Protein AF-A0A851D3C6-F1 (afdb_monomer_lite)

Radius of gyration: 16.2 Å; chains: 1; bounding box: 45×28×42 Å

Sequence (121 aa):
MAAAGRVLVYGSRGALGSQCVRYFKSRNWHFQYGFVLLKVTAAVEKLLGEEKVDAILCVAGGWAGGSAKAKSLYKNCDLMWKQSVWTSTISSHLATKHLKEGGLLTLAGAQAALSGTPGKM

Organism: Todus mexicanus (NCBI:txid135184)

Foldseek 3Di:
DPPAFEEEEAQLVDPVNVVVVVVSVVVVHHYDDADDLVCRLVVVCVVCVQAAGQEYHHPFADDDWDAPPDPCVVVRVVRRCVRAVSSLVSSVVCCVRHHDVNGYYDGDDDPCVVDDDGTDD

pLDDT: mean 85.6, std 14.63, range [41.25, 97.81]

Secondary structure (DSSP, 8-state):
-PPPPEEEEETTTSHHHHHHHHHHHHTT-EEEEE--TTTHHHHHHHHHTTPPEEEEEE---------TT-TTHHHHHHHHIIIIIHHHHHHHHHHHHHEEEEEEEEE---GGGGS--TT--

Structure (mmCIF, N/CA/C/O backbone):
data_AF-A0A851D3C6-F1
#
_entry.id   AF-A0A851D3C6-F1
#
loop_
_atom_site.group_PDB
_atom_site.id
_atom_site.type_symbol
_atom_site.label_atom_id
_atom_site.label_alt_id
_atom_site.label_comp_id
_atom_site.label_asym_id
_atom_site.label_entity_id
_atom_site.label_seq_id
_atom_site.pdbx_PDB_ins_code
_atom_site.Cartn_x
_atom_site.Cartn_y
_atom_site.Cartn_z
_atom_site.occupancy
_atom_site.B_iso_or_equiv
_atom_site.auth_seq_id
_atom_site.auth_comp_id
_atom_site.auth_asym_id
_atom_site.auth_atom_id
_atom_site.pdbx_PDB_model_num
ATOM 1 N N . MET A 1 1 ? -27.864 -2.060 16.563 1.00 41.25 1 MET A N 1
ATOM 2 C CA . MET A 1 1 ? -27.135 -0.993 15.842 1.00 41.25 1 MET A CA 1
ATOM 3 C C . MET A 1 1 ? -25.668 -1.387 15.832 1.00 41.25 1 MET A C 1
ATOM 5 O O . MET A 1 1 ? -25.075 -1.407 16.901 1.00 41.25 1 MET A O 1
ATOM 9 N N . ALA A 1 2 ? -25.112 -1.824 14.698 1.00 44.00 2 ALA A N 1
ATOM 10 C CA . ALA A 1 2 ? -23.684 -2.146 14.636 1.00 44.00 2 ALA A CA 1
ATOM 11 C C . ALA A 1 2 ? -22.887 -0.859 14.897 1.00 44.00 2 ALA A C 1
ATOM 13 O O . ALA A 1 2 ? -23.161 0.158 14.260 1.00 44.00 2 ALA A O 1
ATOM 14 N N . ALA A 1 3 ? -21.968 -0.886 15.863 1.00 52.38 3 ALA A N 1
ATOM 15 C CA . ALA A 1 3 ? -21.102 0.249 16.153 1.00 52.38 3 ALA A CA 1
ATOM 16 C C . ALA A 1 3 ? -20.357 0.669 14.873 1.00 52.38 3 ALA A C 1
ATOM 18 O O . ALA A 1 3 ? -19.883 -0.184 14.120 1.00 52.38 3 ALA A O 1
ATOM 19 N N . ALA A 1 4 ? -20.299 1.972 14.600 1.00 63.84 4 ALA A N 1
ATOM 20 C CA . ALA A 1 4 ? -19.597 2.502 13.438 1.00 63.84 4 ALA A CA 1
ATOM 21 C C . ALA A 1 4 ? -18.105 2.134 13.520 1.00 63.84 4 ALA A C 1
ATOM 23 O O . ALA A 1 4 ? -17.412 2.547 14.450 1.00 63.84 4 ALA A O 1
ATOM 24 N N . GLY A 1 5 ? -17.618 1.344 12.561 1.00 81.50 5 GLY A N 1
ATOM 25 C CA . GLY A 1 5 ? -16.206 0.979 12.476 1.00 81.50 5 GLY A CA 1
ATOM 26 C C . GLY A 1 5 ? -15.336 2.145 11.997 1.00 81.50 5 GLY A C 1
ATOM 27 O O . GLY A 1 5 ? -15.805 3.080 11.337 1.00 81.50 5 GLY A O 1
ATOM 28 N N . ARG A 1 6 ? -14.045 2.090 12.320 1.00 88.75 6 ARG A N 1
ATOM 29 C CA . ARG A 1 6 ? -13.022 3.055 11.901 1.00 88.75 6 ARG A CA 1
ATOM 30 C C . ARG A 1 6 ? -12.091 2.395 10.894 1.00 88.75 6 ARG A C 1
ATOM 32 O O . ARG A 1 6 ? -11.505 1.353 11.183 1.00 88.75 6 ARG A O 1
ATOM 39 N N . VAL A 1 7 ? -11.915 3.016 9.729 1.00 90.44 7 VAL A N 1
ATOM 40 C CA . VAL A 1 7 ? -11.024 2.505 8.677 1.00 90.44 7 VAL A CA 1
ATOM 41 C C . VAL A 1 7 ? -10.037 3.573 8.215 1.00 90.44 7 VAL A C 1
ATOM 43 O O . VAL A 1 7 ? -10.402 4.711 7.910 1.00 90.44 7 VAL A O 1
ATOM 46 N N . LEU A 1 8 ? -8.764 3.193 8.134 1.00 90.69 8 LEU A N 1
ATOM 47 C CA . LEU A 1 8 ? -7.716 3.994 7.508 1.00 90.69 8 LEU A CA 1
ATOM 48 C C . LEU A 1 8 ? -7.518 3.519 6.066 1.00 90.69 8 LEU A C 1
ATOM 50 O O . LEU A 1 8 ? -7.269 2.340 5.839 1.00 90.69 8 LEU A O 1
ATOM 54 N N . VAL A 1 9 ? -7.584 4.427 5.090 1.00 91.00 9 VAL A N 1
ATOM 55 C CA . VAL A 1 9 ? -7.361 4.095 3.670 1.00 91.00 9 VAL A CA 1
ATOM 56 C C . VAL A 1 9 ? -6.125 4.831 3.149 1.00 91.00 9 VAL A C 1
ATOM 58 O O . VAL A 1 9 ? -6.181 6.026 2.836 1.00 91.00 9 VAL A O 1
ATOM 61 N N . TYR A 1 10 ? -5.004 4.117 3.020 1.00 90.44 10 TYR A N 1
ATOM 62 C CA . TYR A 1 10 ? -3.788 4.640 2.392 1.00 90.44 10 TYR A CA 1
ATOM 63 C C . TYR A 1 10 ? -3.943 4.547 0.871 1.00 90.44 10 TYR A C 1
ATOM 65 O O . TYR A 1 10 ? -4.153 3.466 0.329 1.00 90.44 10 TYR A O 1
ATOM 73 N N . GLY A 1 11 ? -3.854 5.683 0.172 1.00 90.00 11 GLY A N 1
ATOM 74 C CA . GLY A 1 11 ? -4.129 5.760 -1.270 1.00 90.00 11 GLY A CA 1
ATOM 75 C C . GLY A 1 11 ? -5.581 6.125 -1.590 1.00 90.00 11 GLY A C 1
ATOM 76 O O . GLY A 1 11 ? -6.056 5.874 -2.693 1.00 90.00 11 GLY A O 1
ATOM 77 N N . SER A 1 12 ? -6.287 6.754 -0.646 1.00 88.06 12 SER A N 1
ATOM 78 C CA . SER A 1 12 ? -7.709 7.139 -0.730 1.00 88.06 12 SER A CA 1
ATOM 79 C C . SER A 1 12 ? -8.110 8.006 -1.931 1.00 88.06 12 SER A C 1
ATOM 81 O O . SER A 1 12 ? -9.291 8.064 -2.262 1.00 88.06 12 SER A O 1
ATOM 83 N N . ARG A 1 13 ? -7.159 8.674 -2.597 1.00 88.88 13 ARG A N 1
ATOM 84 C CA . ARG A 1 13 ? -7.405 9.468 -3.817 1.00 88.88 13 ARG A CA 1
ATOM 85 C C . ARG A 1 13 ? -7.177 8.696 -5.122 1.00 88.88 13 ARG A C 1
ATOM 87 O O . ARG A 1 13 ? -7.469 9.229 -6.185 1.00 88.88 13 ARG A O 1
ATOM 94 N N . GLY A 1 14 ? -6.644 7.476 -5.056 1.00 89.62 14 GLY A N 1
ATOM 95 C CA . GLY A 1 14 ? -6.502 6.604 -6.221 1.00 89.62 14 GLY A CA 1
ATOM 96 C C . GLY A 1 14 ? -7.840 6.008 -6.664 1.00 89.62 14 GLY A C 1
ATOM 97 O O . GLY A 1 14 ? -8.853 6.141 -5.972 1.00 89.62 14 GLY A O 1
ATOM 98 N N . ALA A 1 15 ? -7.839 5.303 -7.797 1.00 94.06 15 ALA A N 1
ATOM 99 C CA . ALA A 1 15 ? -9.047 4.703 -8.369 1.00 94.06 15 ALA A CA 1
ATOM 100 C C . ALA A 1 15 ? -9.782 3.805 -7.356 1.00 94.06 15 ALA A C 1
ATOM 102 O O . ALA A 1 15 ? -10.927 4.090 -7.006 1.00 94.06 15 ALA A O 1
ATOM 103 N N . LEU A 1 16 ? -9.099 2.794 -6.805 1.00 93.25 16 LEU A N 1
ATOM 104 C CA . LEU A 1 16 ? -9.672 1.894 -5.798 1.00 93.25 16 LEU A CA 1
ATOM 105 C C . LEU A 1 16 ? -9.957 2.612 -4.472 1.00 93.25 16 LEU A C 1
ATOM 107 O O . LEU A 1 16 ? -11.047 2.481 -3.918 1.00 93.25 16 LEU A O 1
ATOM 111 N N . GLY A 1 17 ? -9.012 3.423 -3.988 1.00 91.31 17 GLY A N 1
ATOM 112 C CA . GLY A 1 17 ? -9.158 4.136 -2.718 1.00 91.31 17 GLY A CA 1
ATOM 113 C C . GLY A 1 17 ? -10.380 5.048 -2.671 1.00 91.31 17 GLY A C 1
ATOM 114 O O . GLY A 1 17 ? -11.085 5.063 -1.663 1.00 91.31 17 GLY A O 1
ATOM 115 N N . SER A 1 18 ? -10.695 5.736 -3.771 1.00 91.19 18 SER A N 1
ATOM 116 C CA . SER A 1 18 ? -11.883 6.589 -3.851 1.00 91.19 18 SER A CA 1
ATOM 117 C C . SER A 1 18 ? -13.185 5.788 -3.722 1.00 91.19 18 SER A C 1
ATOM 119 O O . SER A 1 18 ? -14.120 6.242 -3.060 1.00 91.19 18 SER A O 1
ATOM 121 N N . GLN A 1 19 ? -13.234 4.567 -4.271 1.00 94.56 19 GLN A N 1
ATOM 122 C CA . GLN A 1 19 ? -14.385 3.673 -4.125 1.00 94.56 19 GLN A CA 1
ATOM 123 C C . GLN A 1 19 ? -14.484 3.107 -2.708 1.00 94.56 19 GLN A C 1
ATOM 125 O O . GLN A 1 19 ? -15.578 3.105 -2.151 1.00 94.56 19 GLN A O 1
ATOM 130 N N . CYS A 1 20 ? -13.366 2.718 -2.080 1.00 89.94 20 CYS A N 1
ATOM 131 C CA . CYS A 1 20 ? -13.355 2.320 -0.667 1.00 89.94 20 CYS A CA 1
ATOM 132 C C . CYS A 1 20 ? -13.912 3.441 0.218 1.00 89.94 20 CYS A C 1
ATOM 134 O O . CYS A 1 20 ? -14.777 3.199 1.059 1.00 89.94 20 CYS A O 1
ATOM 136 N N . VAL A 1 21 ? -13.477 4.686 -0.016 1.00 87.94 21 VAL A N 1
ATOM 137 C CA . VAL A 1 21 ? -13.978 5.848 0.725 1.00 87.94 21 VAL A CA 1
ATOM 138 C C . VAL A 1 21 ? -15.475 6.048 0.525 1.00 87.94 21 VAL A C 1
ATOM 140 O O . VAL A 1 21 ? -16.204 6.225 1.498 1.00 87.94 21 VAL A O 1
ATOM 143 N N . ARG A 1 22 ? -15.970 5.983 -0.713 1.00 89.25 22 ARG A N 1
ATOM 144 C CA . ARG A 1 22 ? -17.414 6.074 -0.985 1.00 89.25 22 ARG A CA 1
ATOM 145 C C . ARG A 1 22 ? -18.195 4.954 -0.295 1.00 89.25 22 ARG A C 1
ATOM 147 O O . A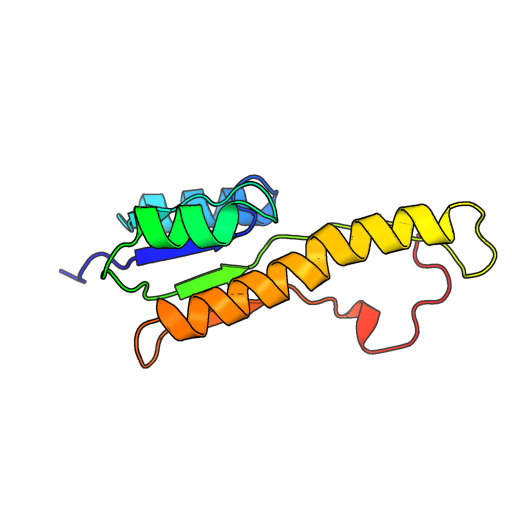RG A 1 22 ? -19.226 5.224 0.317 1.00 89.25 22 ARG A O 1
ATOM 154 N N . TYR A 1 23 ? -17.680 3.728 -0.351 1.00 90.12 23 TYR A N 1
ATOM 155 C CA . TYR A 1 23 ? -18.331 2.550 0.204 1.00 90.12 23 TYR A CA 1
ATOM 156 C C . TYR A 1 23 ? -18.507 2.641 1.720 1.00 90.12 23 TYR A C 1
ATOM 158 O O . TYR A 1 23 ? -19.648 2.607 2.181 1.00 90.12 23 TYR A O 1
ATOM 166 N N . PHE A 1 24 ? -17.444 2.824 2.519 1.00 86.56 24 PHE A N 1
ATOM 167 C CA . PHE A 1 24 ? -17.671 2.886 3.971 1.00 86.56 24 PHE A CA 1
ATOM 168 C C . PHE A 1 24 ? -18.334 4.199 4.419 1.00 86.56 24 PHE A C 1
ATOM 170 O O . PHE A 1 24 ? -18.979 4.204 5.466 1.00 86.56 24 PHE A O 1
ATOM 177 N N . LYS A 1 25 ? -18.299 5.283 3.615 1.00 83.12 25 LYS A N 1
ATOM 178 C CA . LYS A 1 25 ? -19.057 6.511 3.938 1.00 83.12 25 LYS A CA 1
ATOM 179 C C . LYS A 1 25 ? -20.553 6.228 3.897 1.00 83.12 25 LYS A C 1
ATOM 181 O O . LYS A 1 25 ? -21.271 6.644 4.797 1.00 83.12 25 LYS A O 1
ATOM 186 N N . SER A 1 26 ? -21.005 5.449 2.910 1.00 85.81 26 SER A N 1
ATOM 187 C CA . SER A 1 26 ? -22.408 5.017 2.815 1.00 85.81 26 SER A CA 1
ATOM 188 C C . SER A 1 26 ? -22.865 4.136 3.986 1.00 85.81 26 SER A C 1
ATOM 190 O O . SER A 1 26 ? -24.057 4.039 4.251 1.00 85.81 26 SER A O 1
ATOM 192 N N . ARG A 1 27 ? -21.924 3.520 4.717 1.00 84.06 27 ARG A N 1
ATOM 193 C CA . ARG A 1 27 ? -22.189 2.681 5.896 1.00 84.06 27 ARG A CA 1
ATOM 194 C C . ARG A 1 27 ? -21.974 3.410 7.224 1.00 84.06 27 ARG A C 1
ATOM 196 O O . ARG A 1 27 ? -21.991 2.763 8.266 1.00 84.06 27 ARG A O 1
ATOM 203 N N . ASN A 1 28 ? -21.775 4.729 7.188 1.00 77.38 28 ASN A N 1
ATOM 204 C CA . ASN A 1 28 ? -21.534 5.571 8.358 1.00 77.38 28 ASN A CA 1
ATOM 205 C C . ASN A 1 28 ? -20.245 5.223 9.137 1.00 77.38 28 ASN A C 1
ATOM 207 O O . ASN A 1 28 ? -20.209 5.330 10.358 1.00 77.38 28 ASN A O 1
ATOM 211 N N . TRP A 1 29 ? -19.189 4.776 8.444 1.00 71.94 29 TRP A N 1
ATOM 212 C CA . TRP A 1 29 ? -17.870 4.549 9.052 1.00 71.94 29 TRP A CA 1
ATOM 213 C C . TRP A 1 29 ? -17.023 5.820 9.024 1.00 71.94 29 TRP A C 1
ATOM 215 O O . TRP A 1 29 ? -17.070 6.601 8.067 1.00 71.94 29 TRP A O 1
ATOM 225 N N . HIS A 1 30 ? -16.188 5.992 10.047 1.00 66.12 30 HIS A N 1
ATOM 226 C CA . HIS A 1 30 ? -15.260 7.117 10.131 1.00 66.12 30 HIS A CA 1
ATOM 227 C C . HIS A 1 30 ? -14.010 6.871 9.272 1.00 66.12 30 HIS A C 1
ATOM 229 O O . HIS A 1 30 ? -13.438 5.777 9.286 1.00 66.12 30 HIS A O 1
ATOM 235 N N . PHE A 1 31 ? -13.578 7.910 8.544 1.00 57.25 31 PHE A N 1
ATOM 236 C CA . PHE A 1 31 ? -12.437 7.862 7.625 1.00 57.25 31 PHE A CA 1
ATOM 237 C C . PHE A 1 31 ? -11.306 8.776 8.027 1.00 57.25 31 PHE A C 1
ATOM 239 O O . PHE A 1 31 ? -11.528 9.949 8.330 1.00 57.25 31 PHE A O 1
ATOM 246 N N . GLN A 1 32 ? -10.094 8.273 7.797 1.00 58.25 32 GLN A N 1
ATOM 247 C CA . GLN A 1 32 ? -8.884 9.068 7.877 1.00 58.25 32 GLN A CA 1
ATOM 248 C C . GLN A 1 32 ? -8.090 9.079 6.566 1.00 58.25 32 GLN A C 1
ATOM 250 O O . GLN A 1 32 ? -7.918 8.048 5.912 1.00 58.25 32 GLN A O 1
ATOM 255 N N . TYR A 1 33 ? -7.598 10.264 6.190 1.00 53.44 33 TYR A N 1
ATOM 256 C CA . TYR A 1 33 ? -6.776 10.483 4.999 1.00 53.44 33 TYR A CA 1
ATOM 257 C C . TYR A 1 33 ? -5.295 10.588 5.384 1.00 53.44 33 TYR A C 1
ATOM 259 O O . TYR A 1 33 ? -4.946 11.352 6.280 1.00 53.44 33 TYR A O 1
ATOM 267 N N . GLY A 1 34 ? -4.420 9.883 4.661 1.00 50.44 34 GLY A N 1
ATOM 268 C CA . GLY A 1 34 ? -2.966 10.059 4.729 1.00 50.44 34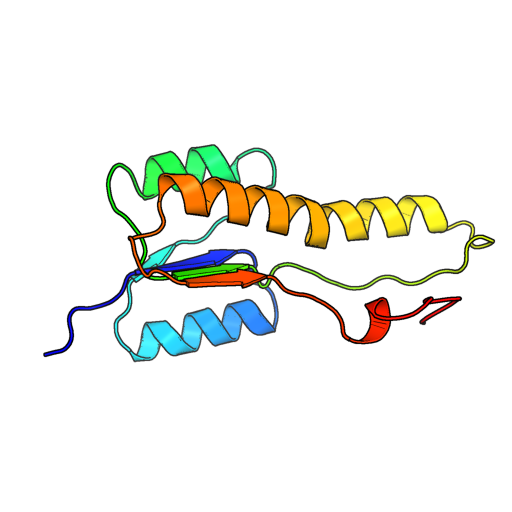 GLY A CA 1
ATOM 269 C C . GLY A 1 34 ? -2.408 10.535 3.385 1.00 50.44 34 GLY A C 1
ATOM 270 O O . GLY A 1 34 ? -2.696 9.931 2.352 1.00 50.44 34 GLY A O 1
ATOM 271 N N . PHE A 1 35 ? -1.617 11.613 3.389 1.00 48.59 35 PHE A N 1
ATOM 272 C CA . PHE A 1 35 ? -0.862 12.093 2.226 1.00 48.59 35 PHE A CA 1
ATOM 273 C C . PHE A 1 35 ? 0.589 12.415 2.638 1.00 48.59 35 PHE A C 1
ATOM 275 O O . PHE A 1 35 ? 0.803 13.087 3.644 1.00 48.59 35 PHE A O 1
ATOM 282 N N . VAL A 1 36 ? 1.561 11.969 1.825 1.00 42.81 36 VAL A N 1
ATOM 283 C CA . VAL A 1 36 ? 3.033 12.189 1.898 1.00 42.81 36 VAL A CA 1
ATOM 284 C C . VAL A 1 36 ? 3.864 11.275 2.825 1.00 42.81 36 VAL A C 1
ATOM 286 O O . VAL A 1 36 ? 3.773 11.313 4.046 1.00 42.81 36 VAL A O 1
ATOM 289 N N . LEU A 1 37 ? 4.812 10.556 2.214 1.00 52.09 37 LEU A N 1
ATOM 290 C CA . LEU A 1 37 ? 5.671 9.496 2.772 1.00 52.09 37 LEU A CA 1
ATOM 291 C C . LEU A 1 37 ? 6.401 9.799 4.098 1.00 52.09 37 LEU A C 1
ATOM 293 O O . LEU A 1 37 ? 6.500 8.907 4.929 1.00 52.09 37 LEU A O 1
ATOM 297 N N . LEU A 1 38 ? 6.871 11.029 4.333 1.00 45.00 38 LEU A N 1
ATOM 298 C CA . LEU A 1 38 ? 7.582 11.397 5.575 1.00 45.00 38 LEU A CA 1
ATOM 299 C C . LEU A 1 38 ? 6.678 12.015 6.653 1.00 45.00 38 LEU A C 1
ATOM 301 O O . LEU A 1 38 ? 7.065 12.084 7.814 1.00 45.00 38 LEU A O 1
ATOM 305 N N . LYS A 1 39 ? 5.470 12.461 6.286 1.00 59.09 39 LYS A N 1
ATOM 306 C CA . LYS A 1 39 ? 4.518 13.096 7.214 1.00 59.09 39 LYS A CA 1
ATOM 307 C C . LYS A 1 39 ? 3.335 12.203 7.567 1.00 59.09 39 LYS A C 1
ATOM 309 O O . LYS A 1 39 ? 2.625 12.526 8.508 1.00 59.09 39 LYS A O 1
ATOM 314 N N . VAL A 1 40 ? 3.122 11.090 6.859 1.00 68.31 40 VAL A N 1
ATOM 315 C CA . VAL A 1 40 ? 1.966 10.212 7.089 1.00 68.31 40 VAL A CA 1
ATOM 316 C C . VAL A 1 40 ? 1.991 9.588 8.476 1.00 68.31 40 VAL A C 1
ATOM 318 O O . VAL A 1 40 ? 0.962 9.636 9.130 1.00 68.31 40 VAL A O 1
ATOM 321 N N . THR A 1 41 ? 3.119 9.068 8.965 1.00 71.81 41 THR A N 1
ATOM 322 C CA . THR A 1 41 ? 3.141 8.427 10.293 1.00 71.81 41 THR A CA 1
ATOM 323 C C . THR A 1 41 ? 2.808 9.426 11.396 1.00 71.81 41 THR A C 1
ATOM 325 O O . THR A 1 41 ? 1.851 9.212 12.126 1.00 71.81 41 THR A O 1
ATOM 328 N N . ALA A 1 42 ? 3.501 10.568 11.443 1.00 76.69 42 ALA A N 1
ATOM 329 C CA . ALA A 1 42 ? 3.240 11.611 12.436 1.00 76.69 42 ALA A CA 1
ATOM 330 C C . ALA A 1 42 ? 1.837 12.230 12.294 1.00 76.69 42 ALA A C 1
ATOM 332 O O . ALA A 1 42 ? 1.190 12.546 13.289 1.00 76.69 42 ALA A O 1
ATOM 333 N N . ALA A 1 43 ? 1.342 12.403 11.062 1.00 74.38 43 ALA A N 1
ATOM 334 C CA . ALA A 1 43 ? -0.012 12.894 10.832 1.00 74.38 43 ALA A CA 1
ATOM 335 C C . ALA A 1 43 ? -1.058 11.878 11.294 1.00 74.38 43 ALA A C 1
ATOM 337 O O . ALA A 1 43 ? -2.017 12.282 11.933 1.00 74.38 43 ALA A O 1
ATOM 338 N N . VAL A 1 44 ? -0.878 10.587 11.003 1.00 75.19 44 VAL A N 1
ATOM 339 C CA . VAL A 1 44 ? -1.787 9.521 11.442 1.00 75.19 44 VAL A CA 1
ATOM 340 C C . VAL A 1 44 ? -1.738 9.369 12.959 1.00 75.19 44 VAL A C 1
ATOM 342 O O . VAL A 1 44 ? -2.796 9.314 13.569 1.00 75.19 44 VAL A O 1
ATOM 345 N N . GLU A 1 45 ? -0.557 9.403 13.575 1.00 79.12 45 GLU A N 1
ATOM 346 C CA . GLU A 1 45 ? -0.394 9.382 15.034 1.00 79.12 45 GLU A CA 1
ATOM 347 C C . GLU A 1 45 ? -1.104 10.568 15.692 1.00 79.12 45 GLU A C 1
ATOM 349 O O . GLU A 1 45 ? -1.909 10.375 16.596 1.00 79.12 45 GLU A O 1
ATOM 354 N N . LYS A 1 46 ? -0.896 11.797 15.199 1.00 80.44 46 LYS A N 1
ATOM 355 C CA . LYS A 1 46 ? -1.581 12.992 15.722 1.00 80.44 46 LYS A CA 1
ATOM 356 C C . LYS A 1 46 ? -3.102 12.909 15.576 1.00 80.44 46 LYS A C 1
ATOM 358 O O . LYS A 1 46 ? -3.839 13.466 16.380 1.00 80.44 46 LYS A O 1
ATOM 363 N N . LEU A 1 47 ? -3.560 12.290 14.499 1.00 74.50 47 LEU A N 1
ATOM 364 C CA . LEU A 1 47 ? -4.952 12.308 14.078 1.00 74.50 47 LEU A CA 1
ATOM 365 C C . LEU A 1 47 ? -5.776 11.167 14.677 1.00 74.50 47 LEU A C 1
ATOM 367 O O . LEU A 1 47 ? -6.971 11.336 14.901 1.00 74.50 47 LEU A O 1
ATOM 371 N N . LEU A 1 48 ? -5.143 10.021 14.920 1.00 76.38 48 LEU A N 1
ATOM 372 C CA . LEU A 1 48 ? -5.724 8.913 15.666 1.00 76.38 48 LEU A CA 1
ATOM 373 C C . LEU A 1 48 ? -5.557 9.114 17.174 1.00 76.38 48 LEU A C 1
ATOM 375 O O . LEU A 1 48 ? -6.443 8.729 17.926 1.00 76.38 48 LEU A O 1
ATOM 379 N N . GLY A 1 49 ? -4.477 9.751 17.632 1.00 81.00 49 GLY A N 1
ATOM 380 C CA . GLY A 1 49 ? -4.168 9.821 19.057 1.00 81.00 49 GLY A CA 1
ATOM 381 C C . GLY A 1 49 ? -4.077 8.409 19.642 1.00 81.00 49 GLY A C 1
ATOM 382 O O . GLY A 1 49 ? -3.346 7.566 19.120 1.00 81.00 49 GLY A O 1
ATOM 383 N N . GLU A 1 50 ? -4.864 8.145 20.684 1.00 80.56 50 GLU A N 1
ATOM 384 C CA . GLU A 1 50 ? -4.984 6.821 21.315 1.00 80.56 50 GLU A CA 1
ATOM 385 C C . GLU A 1 50 ? -6.023 5.909 20.634 1.00 80.56 50 GLU A C 1
ATOM 387 O O . GLU A 1 50 ? -6.112 4.718 20.937 1.00 80.56 50 GLU A O 1
ATOM 392 N N . GLU A 1 51 ? -6.804 6.437 19.687 1.00 85.69 51 GLU A N 1
ATOM 393 C CA . GLU A 1 51 ? -7.850 5.679 19.005 1.00 85.69 51 GLU A CA 1
ATOM 394 C C . GLU A 1 51 ? -7.261 4.628 18.059 1.00 85.69 51 GLU A C 1
ATOM 396 O O . GLU A 1 51 ? -6.361 4.895 17.255 1.00 85.69 51 GLU A O 1
ATOM 401 N N . LYS A 1 52 ? -7.851 3.430 18.083 1.00 91.00 52 LYS A N 1
ATOM 402 C CA . LYS A 1 52 ? -7.503 2.334 17.174 1.00 91.00 52 LYS A CA 1
ATOM 403 C C . LYS A 1 52 ? -8.515 2.178 16.041 1.00 91.00 52 LYS A C 1
ATOM 405 O O . LYS A 1 52 ? -9.696 2.495 16.181 1.00 91.00 52 LYS A O 1
ATOM 410 N N . VAL A 1 53 ? -8.057 1.642 14.915 1.00 91.94 53 VAL A N 1
ATOM 411 C CA . VAL A 1 53 ? -8.874 1.346 13.732 1.00 91.94 53 VAL A CA 1
ATOM 412 C C . VAL A 1 53 ? -9.187 -0.144 13.627 1.00 91.94 53 VAL A C 1
ATOM 414 O O . VAL A 1 53 ? -8.400 -0.989 14.049 1.00 91.94 53 VAL A O 1
ATOM 417 N N . ASP A 1 54 ? -10.344 -0.462 13.052 1.00 94.69 54 ASP A N 1
ATOM 418 C CA . ASP A 1 54 ? -10.776 -1.836 12.773 1.00 94.69 54 ASP A CA 1
ATOM 419 C C . ASP A 1 54 ? -10.084 -2.391 11.521 1.00 94.69 54 ASP A C 1
ATOM 421 O O . ASP A 1 54 ? -9.849 -3.594 11.410 1.00 94.69 54 ASP A O 1
ATOM 425 N N . ALA A 1 55 ? -9.729 -1.510 10.580 1.00 94.38 55 ALA A N 1
ATOM 426 C CA . ALA A 1 55 ? -9.008 -1.894 9.377 1.00 94.38 55 ALA A CA 1
ATOM 427 C C . ALA A 1 55 ? -8.059 -0.804 8.856 1.00 94.38 55 ALA A C 1
ATOM 429 O O . ALA A 1 55 ? -8.350 0.395 8.918 1.00 94.38 55 ALA A O 1
ATOM 430 N N . ILE A 1 56 ? -6.948 -1.244 8.266 1.00 93.75 56 ILE A N 1
ATOM 431 C CA . ILE A 1 56 ? -6.034 -0.443 7.452 1.00 93.75 56 ILE A CA 1
ATOM 432 C C . ILE A 1 56 ? -6.027 -1.026 6.038 1.00 93.75 56 ILE A C 1
ATOM 434 O O . ILE A 1 56 ? -5.590 -2.153 5.807 1.00 93.75 56 ILE A O 1
ATOM 438 N N . LEU A 1 57 ? -6.496 -0.234 5.078 1.00 95.31 57 LEU A N 1
ATOM 439 C CA . LEU A 1 57 ? -6.536 -0.588 3.665 1.00 95.31 57 LEU A CA 1
ATOM 440 C C . LEU A 1 57 ? -5.422 0.150 2.921 1.00 95.31 57 LEU A C 1
ATOM 442 O O . LEU A 1 57 ? -5.572 1.324 2.571 1.00 95.31 57 LEU A O 1
ATOM 446 N N . CYS A 1 58 ? -4.298 -0.528 2.675 1.00 95.38 58 CYS A N 1
ATOM 447 C CA . CYS A 1 58 ? -3.243 -0.011 1.810 1.00 95.38 58 CYS A CA 1
ATOM 448 C C . CYS A 1 58 ? -3.557 -0.346 0.350 1.00 95.38 58 CYS A C 1
ATOM 450 O O . CYS A 1 58 ? -3.245 -1.426 -0.148 1.00 95.38 58 CYS A O 1
ATOM 452 N N . VAL A 1 59 ? -4.191 0.609 -0.326 1.00 95.44 59 VAL A N 1
ATOM 453 C CA . VAL A 1 59 ? -4.548 0.542 -1.754 1.00 95.44 59 VAL A CA 1
ATOM 454 C C . VAL A 1 59 ? -3.742 1.541 -2.585 1.00 95.44 59 VAL A C 1
ATOM 456 O O . VAL A 1 59 ? -4.076 1.830 -3.734 1.00 95.44 59 VAL A O 1
ATOM 459 N N . ALA A 1 60 ? -2.691 2.103 -1.988 1.00 92.94 60 ALA A N 1
ATOM 460 C CA . ALA A 1 60 ? -1.718 2.914 -2.686 1.00 92.94 60 ALA A CA 1
ATOM 461 C C . ALA A 1 60 ? -0.855 2.030 -3.586 1.00 92.94 60 ALA A C 1
ATOM 463 O O . ALA A 1 60 ? -0.483 0.912 -3.237 1.00 92.94 60 ALA A O 1
ATOM 464 N N . GLY A 1 61 ? -0.551 2.557 -4.759 1.00 93.06 61 GLY A N 1
ATOM 465 C CA . GLY A 1 61 ? 0.187 1.847 -5.776 1.00 93.06 61 GLY A CA 1
ATOM 466 C C . GLY A 1 61 ? 0.033 2.554 -7.106 1.00 93.06 61 GLY A C 1
ATOM 467 O O . GLY A 1 61 ? -0.528 3.645 -7.209 1.00 93.06 61 GLY A O 1
ATOM 468 N N . GLY A 1 62 ? 0.538 1.896 -8.126 1.00 92.44 62 GLY A N 1
ATOM 469 C CA . GLY A 1 62 ? 0.527 2.360 -9.494 1.00 92.44 62 GLY A CA 1
ATOM 470 C C . GLY A 1 62 ? 1.439 1.453 -10.293 1.00 92.44 62 GLY A C 1
ATOM 471 O O . GLY A 1 62 ? 1.987 0.480 -9.768 1.00 92.44 62 GLY A O 1
ATOM 472 N N . TRP A 1 63 ? 1.615 1.780 -11.561 1.00 94.31 63 TRP A N 1
ATOM 473 C CA . TRP A 1 63 ? 2.348 0.910 -12.455 1.00 94.31 63 TRP A CA 1
ATOM 474 C C . TRP A 1 63 ? 3.220 1.724 -13.410 1.00 94.31 63 TRP A C 1
ATOM 476 O O . TRP A 1 63 ? 2.779 2.736 -13.951 1.00 94.31 63 TRP A O 1
ATOM 486 N N . ALA A 1 64 ? 4.465 1.284 -13.585 1.00 93.62 64 ALA A N 1
ATOM 487 C CA . ALA A 1 64 ? 5.347 1.692 -14.670 1.00 93.62 64 ALA A CA 1
ATOM 488 C C . ALA A 1 64 ? 6.279 0.525 -15.017 1.00 93.62 64 ALA A C 1
ATOM 490 O O . ALA A 1 64 ? 6.906 -0.062 -14.134 1.00 93.62 64 ALA A O 1
ATOM 491 N N . GLY A 1 65 ? 6.362 0.203 -16.304 1.00 91.00 65 GLY A N 1
ATOM 492 C CA . GLY A 1 65 ? 7.142 -0.916 -16.826 1.00 91.00 65 GLY A CA 1
ATOM 493 C C . GLY A 1 65 ? 8.542 -0.534 -17.295 1.00 91.00 65 GLY A C 1
ATOM 494 O O . GLY A 1 65 ? 9.014 0.583 -17.099 1.00 91.00 65 GLY A O 1
ATOM 495 N N . GLY A 1 66 ? 9.211 -1.470 -17.958 1.00 91.94 66 GLY A N 1
ATOM 496 C CA . GLY A 1 66 ? 10.554 -1.287 -18.509 1.00 91.94 66 GLY A CA 1
ATOM 497 C C . GLY A 1 66 ? 11.436 -2.501 -18.249 1.00 91.94 66 GLY A C 1
ATOM 498 O O . GLY A 1 66 ? 11.461 -3.046 -17.149 1.00 91.94 66 GLY A O 1
ATOM 499 N N . SER A 1 67 ? 12.158 -2.948 -19.275 1.00 93.81 67 SER A N 1
ATOM 500 C CA . SER A 1 67 ? 13.155 -4.007 -19.111 1.00 93.81 67 SER A CA 1
ATOM 501 C C . SER A 1 67 ? 14.406 -3.479 -18.403 1.00 93.81 67 SER A C 1
ATOM 503 O O . SER A 1 67 ? 14.622 -2.270 -18.314 1.00 93.81 67 SER A O 1
ATOM 505 N N . ALA A 1 68 ? 15.295 -4.383 -17.984 1.00 94.25 68 ALA A N 1
ATOM 506 C CA . ALA A 1 68 ? 16.592 -4.013 -17.412 1.00 94.25 68 ALA A CA 1
ATOM 507 C C . ALA A 1 68 ? 17.479 -3.180 -18.368 1.00 94.25 68 ALA A C 1
ATOM 509 O O . ALA A 1 68 ? 18.394 -2.499 -17.921 1.00 94.25 68 ALA A O 1
ATOM 510 N N . LYS A 1 69 ? 17.203 -3.201 -19.682 1.00 94.62 69 LYS A N 1
ATOM 511 C CA . LYS A 1 69 ? 17.912 -2.399 -20.698 1.00 94.62 69 LYS A CA 1
ATOM 512 C C . LYS A 1 69 ? 17.311 -0.997 -20.881 1.00 94.62 69 LYS A C 1
ATOM 514 O O . LYS A 1 69 ? 17.900 -0.154 -21.556 1.00 94.62 69 LYS A O 1
ATOM 519 N N . ALA A 1 70 ? 16.120 -0.735 -20.344 1.00 95.00 70 ALA A N 1
ATOM 520 C CA . ALA A 1 70 ? 15.431 0.529 -20.559 1.00 95.00 70 ALA A CA 1
ATOM 521 C C . ALA A 1 70 ? 16.175 1.689 -19.880 1.00 95.00 70 ALA A C 1
ATOM 523 O O . ALA A 1 70 ? 16.497 1.629 -18.696 1.00 95.00 70 ALA A O 1
ATOM 524 N N . LYS A 1 71 ? 16.354 2.807 -20.597 1.00 96.56 71 LYS A N 1
ATOM 525 C CA . LYS A 1 71 ? 16.927 4.045 -20.028 1.00 96.56 71 LYS A CA 1
ATOM 526 C C . LYS A 1 71 ? 16.108 4.587 -18.847 1.00 96.56 71 LYS A C 1
ATOM 528 O O . LYS A 1 71 ? 16.637 5.296 -18.000 1.00 96.56 71 LYS A O 1
ATOM 533 N N . SER A 1 72 ? 14.818 4.253 -18.790 1.00 95.31 72 SER A N 1
ATOM 534 C CA . SER A 1 72 ? 13.901 4.650 -17.721 1.00 95.31 72 SER A CA 1
ATOM 535 C C . SER A 1 72 ? 13.928 3.731 -16.497 1.00 95.31 72 SER A C 1
ATOM 537 O O . SER A 1 72 ? 13.189 4.014 -15.558 1.00 95.31 72 SER A O 1
ATOM 539 N N . LEU A 1 73 ? 14.746 2.664 -16.476 1.00 94.94 73 LEU A N 1
ATOM 540 C CA . LEU A 1 73 ? 14.755 1.650 -15.411 1.00 94.94 73 LEU A CA 1
ATOM 541 C C . LEU A 1 73 ? 14.795 2.284 -14.017 1.00 94.94 73 LEU A C 1
ATOM 543 O O . LEU A 1 73 ? 13.888 2.073 -13.222 1.00 94.94 73 LEU A O 1
ATOM 547 N N . TYR A 1 74 ? 15.802 3.114 -13.738 1.00 96.56 74 TYR A N 1
ATOM 548 C CA . TYR A 1 74 ? 15.983 3.702 -12.408 1.00 96.56 74 TYR A CA 1
ATOM 549 C C . TYR A 1 74 ? 14.840 4.640 -12.014 1.00 96.56 74 TYR A C 1
ATOM 551 O O . TYR A 1 74 ? 14.366 4.588 -10.882 1.00 96.56 74 TYR A O 1
ATOM 559 N N . LYS A 1 75 ? 14.348 5.448 -12.962 1.00 97.00 75 LYS A N 1
ATOM 560 C CA . LYS A 1 75 ? 13.201 6.339 -12.741 1.00 97.00 75 LYS A CA 1
ATOM 561 C C . LYS A 1 75 ? 11.938 5.542 -12.399 1.00 97.00 75 LYS A C 1
ATOM 563 O O . LYS A 1 75 ? 11.205 5.910 -11.486 1.00 97.00 75 LYS A O 1
ATOM 568 N N . ASN A 1 76 ? 11.687 4.457 -13.128 1.00 95.62 76 ASN A N 1
ATOM 569 C CA . ASN A 1 76 ? 10.493 3.640 -12.945 1.00 95.62 76 ASN A CA 1
ATOM 570 C C . ASN A 1 76 ? 10.583 2.811 -11.654 1.00 95.62 76 ASN A C 1
ATOM 572 O O . ASN A 1 76 ? 9.597 2.740 -10.925 1.00 95.62 76 ASN A O 1
ATOM 576 N N . CYS A 1 77 ? 11.762 2.278 -11.310 1.00 95.56 77 CYS A N 1
ATOM 577 C CA . CYS A 1 77 ? 12.002 1.605 -10.031 1.00 95.56 77 CYS A CA 1
ATOM 578 C C . CYS A 1 77 ? 11.784 2.541 -8.834 1.00 95.56 77 CYS A C 1
ATOM 580 O O . CYS A 1 77 ? 11.065 2.168 -7.911 1.00 95.56 77 CYS A O 1
ATOM 582 N N . ASP A 1 78 ? 12.336 3.761 -8.866 1.00 96.19 78 ASP A N 1
ATOM 583 C CA . ASP A 1 78 ? 12.133 4.760 -7.806 1.00 96.19 78 ASP A CA 1
ATOM 584 C C . ASP A 1 78 ? 10.641 5.055 -7.588 1.00 96.19 78 ASP A C 1
ATOM 586 O O . ASP A 1 78 ? 10.155 5.022 -6.454 1.00 96.19 78 ASP A O 1
ATOM 590 N N . LEU A 1 79 ? 9.889 5.252 -8.677 1.00 95.38 79 LEU A N 1
ATOM 591 C CA . LEU A 1 79 ? 8.443 5.445 -8.610 1.00 95.38 79 LEU A CA 1
ATOM 592 C C . LEU A 1 79 ? 7.726 4.220 -8.014 1.00 95.38 79 LEU A C 1
ATOM 594 O O . LEU A 1 79 ? 6.900 4.389 -7.116 1.00 95.38 79 LEU A O 1
ATOM 598 N N . MET A 1 80 ? 8.038 2.998 -8.476 1.00 95.00 80 MET A N 1
ATOM 599 C CA . MET A 1 80 ? 7.390 1.764 -8.000 1.00 95.00 80 MET A CA 1
ATOM 600 C C . MET A 1 80 ? 7.656 1.526 -6.514 1.00 95.00 80 MET A C 1
ATOM 602 O O . MET A 1 80 ? 6.734 1.228 -5.753 1.00 95.00 80 MET A O 1
ATOM 606 N N . TRP A 1 81 ? 8.901 1.700 -6.072 1.00 95.25 81 TRP A N 1
ATOM 607 C CA . TRP A 1 81 ? 9.259 1.542 -4.666 1.00 95.25 81 TRP A CA 1
ATOM 608 C C . TRP A 1 81 ? 8.533 2.554 -3.784 1.00 95.25 81 TRP A C 1
ATOM 610 O O . TRP A 1 81 ? 7.969 2.167 -2.759 1.00 95.25 81 TRP A O 1
ATOM 620 N N . LYS A 1 82 ? 8.463 3.821 -4.202 1.00 93.44 82 LYS A N 1
ATOM 621 C CA . LYS A 1 82 ? 7.766 4.868 -3.443 1.00 93.44 82 LYS A CA 1
ATOM 622 C C . LYS A 1 82 ? 6.265 4.625 -3.330 1.00 93.44 82 LYS A C 1
ATOM 624 O O . LYS A 1 82 ? 5.700 4.869 -2.267 1.00 93.44 82 LYS A O 1
ATOM 629 N N . GLN A 1 83 ? 5.607 4.159 -4.391 1.00 92.81 83 GLN A N 1
ATOM 630 C CA . GLN A 1 83 ? 4.148 4.010 -4.379 1.00 92.81 83 GLN A CA 1
ATOM 631 C C . GLN A 1 83 ? 3.645 2.660 -3.853 1.00 92.81 83 GLN A C 1
ATOM 633 O O . GLN A 1 83 ? 2.506 2.606 -3.392 1.00 92.81 83 GLN A O 1
ATOM 638 N N . SER A 1 84 ? 4.470 1.604 -3.875 1.00 93.31 84 SER A N 1
ATOM 639 C CA . SER A 1 84 ? 4.071 0.252 -3.443 1.00 93.31 84 SER A CA 1
ATOM 640 C C . SER A 1 84 ? 4.835 -0.255 -2.219 1.00 93.31 84 SER A C 1
ATOM 642 O O . SER A 1 84 ? 4.221 -0.752 -1.276 1.00 93.31 84 SER A O 1
ATOM 644 N N . VAL A 1 85 ? 6.167 -0.1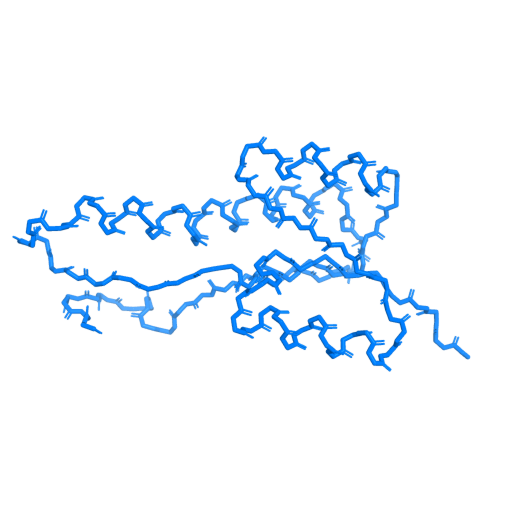37 -2.201 1.00 95.62 85 VAL A N 1
ATOM 645 C CA . VAL A 1 85 ? 6.976 -0.678 -1.094 1.00 95.62 85 VAL A CA 1
ATOM 646 C C . VAL A 1 85 ? 6.871 0.229 0.125 1.00 95.62 85 VAL A C 1
ATOM 648 O O . VAL A 1 85 ? 6.518 -0.232 1.206 1.00 95.62 85 VAL A O 1
ATOM 651 N N . TRP A 1 86 ? 7.108 1.532 -0.040 1.00 94.12 86 TRP A N 1
ATOM 652 C CA . TRP A 1 86 ? 7.105 2.464 1.090 1.00 94.12 86 TRP A CA 1
ATOM 653 C C . TRP A 1 86 ? 5.720 2.561 1.740 1.00 94.12 86 TRP A C 1
ATOM 655 O O . TRP A 1 86 ? 5.605 2.571 2.962 1.00 94.12 86 TRP A O 1
ATOM 665 N N . THR A 1 87 ? 4.657 2.591 0.937 1.00 92.56 87 THR A N 1
ATOM 666 C CA . THR A 1 87 ? 3.270 2.652 1.421 1.00 92.56 87 THR A CA 1
ATOM 667 C C . THR A 1 87 ? 2.876 1.391 2.188 1.00 92.56 87 THR A C 1
ATOM 669 O O . THR A 1 87 ? 2.235 1.499 3.236 1.00 92.56 87 THR A O 1
ATOM 672 N N . SER A 1 88 ? 3.319 0.214 1.733 1.00 95.50 88 SER A N 1
ATOM 673 C CA . SER A 1 88 ? 3.136 -1.054 2.448 1.00 95.50 88 SER A CA 1
ATOM 674 C C . SER A 1 88 ? 3.884 -1.057 3.777 1.00 95.50 88 SER A C 1
ATOM 676 O O . SER A 1 88 ? 3.276 -1.324 4.808 1.00 95.50 88 SER A O 1
ATOM 678 N N . THR A 1 89 ? 5.162 -0.666 3.789 1.00 95.88 89 THR A N 1
ATOM 679 C CA . THR A 1 89 ? 5.969 -0.608 5.017 1.00 95.88 89 THR A CA 1
ATOM 680 C C . THR A 1 89 ? 5.382 0.356 6.047 1.00 95.88 89 THR A C 1
ATOM 682 O O . THR A 1 89 ? 5.263 0.005 7.220 1.00 95.88 89 THR A O 1
ATOM 685 N N . ILE A 1 90 ? 4.958 1.552 5.624 1.00 91.44 90 ILE A N 1
ATOM 686 C CA . ILE A 1 90 ? 4.313 2.521 6.521 1.00 91.44 90 ILE A CA 1
ATOM 687 C C . ILE A 1 90 ? 2.985 1.962 7.043 1.00 91.44 90 ILE A C 1
ATOM 689 O O . ILE A 1 90 ? 2.708 2.085 8.232 1.00 91.44 90 ILE A O 1
ATOM 693 N N . SER A 1 91 ? 2.175 1.328 6.190 1.00 92.94 91 SER A N 1
ATOM 694 C CA . SER A 1 91 ? 0.892 0.744 6.608 1.00 92.94 91 SER A CA 1
ATOM 695 C C . SER A 1 91 ? 1.076 -0.385 7.620 1.00 92.94 91 SER A C 1
ATOM 697 O O . SER A 1 91 ? 0.348 -0.433 8.608 1.00 92.94 91 SER A O 1
ATOM 699 N N . SER A 1 92 ? 2.086 -1.236 7.426 1.00 95.81 92 SER A N 1
ATOM 700 C CA . SER A 1 92 ? 2.455 -2.278 8.386 1.00 95.81 92 SER A CA 1
ATOM 701 C C . SER A 1 92 ? 2.910 -1.686 9.720 1.00 95.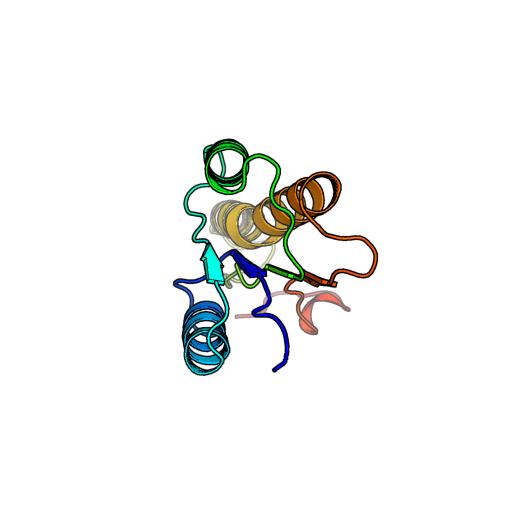81 92 SER A C 1
ATOM 703 O O . SER A 1 92 ? 2.476 -2.150 10.768 1.00 95.81 92 SER A O 1
ATOM 705 N N . HIS A 1 93 ? 3.719 -0.622 9.706 1.00 93.38 93 HIS A N 1
ATOM 706 C CA . HIS A 1 93 ? 4.140 0.063 10.935 1.00 93.38 93 HIS A CA 1
ATOM 707 C C . HIS A 1 93 ? 2.976 0.743 11.663 1.00 93.38 93 HIS A C 1
ATOM 709 O O . HIS A 1 93 ? 2.874 0.674 12.881 1.00 93.38 93 HIS A O 1
ATOM 715 N N . LEU A 1 94 ? 2.055 1.370 10.930 1.00 90.38 94 LEU A N 1
ATOM 716 C CA . LEU A 1 94 ? 0.841 1.936 11.519 1.00 90.38 94 LEU A CA 1
ATOM 717 C C . LEU A 1 94 ? -0.050 0.852 12.131 1.00 90.38 94 LEU A C 1
ATOM 719 O O . LEU A 1 94 ? -0.681 1.099 13.157 1.00 90.38 94 LEU A O 1
ATOM 723 N N . ALA A 1 95 ? -0.078 -0.345 11.541 1.00 93.94 95 ALA A N 1
ATOM 724 C CA . ALA A 1 95 ? -0.849 -1.461 12.068 1.00 93.94 95 ALA A CA 1
ATOM 725 C C . ALA A 1 95 ? -0.351 -1.922 13.444 1.00 93.94 95 ALA A C 1
ATOM 727 O O . ALA A 1 95 ? -1.175 -2.185 14.314 1.00 93.94 95 ALA A O 1
ATOM 728 N N . THR A 1 96 ? 0.965 -1.943 13.686 1.00 93.56 96 THR A N 1
ATOM 729 C CA . THR A 1 96 ? 1.508 -2.352 14.998 1.00 93.56 96 THR A CA 1
ATOM 730 C C . THR A 1 96 ? 1.104 -1.406 16.131 1.00 93.56 96 THR A C 1
ATOM 732 O O . THR A 1 96 ? 1.035 -1.823 17.284 1.00 93.56 96 THR A O 1
ATOM 735 N N . LYS A 1 97 ? 0.812 -0.141 15.808 1.00 90.81 97 LYS A N 1
ATOM 736 C CA . LYS A 1 97 ? 0.457 0.898 16.783 1.00 90.81 97 LYS A CA 1
ATOM 737 C C . LYS A 1 97 ? -1.048 1.104 16.928 1.00 90.81 97 LYS A C 1
ATOM 739 O O . LYS A 1 97 ? -1.549 1.260 18.039 1.00 90.81 97 LYS A O 1
ATOM 744 N N . HIS A 1 98 ? -1.767 1.126 15.808 1.00 90.81 98 HIS A N 1
ATOM 745 C CA . HIS A 1 98 ? -3.131 1.650 15.748 1.00 90.81 98 HIS A CA 1
ATOM 746 C C . HIS A 1 98 ? -4.175 0.630 15.299 1.00 90.81 98 HIS A C 1
ATOM 7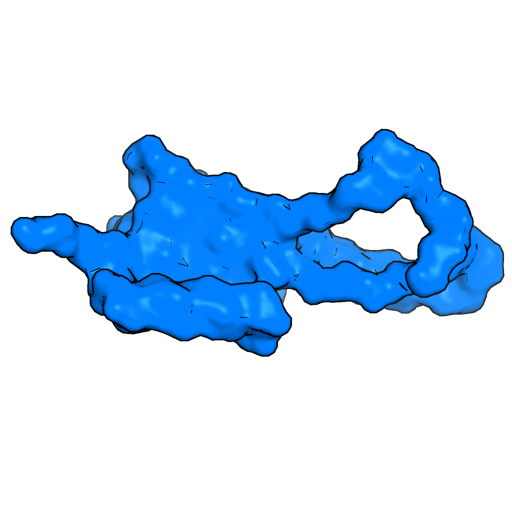48 O O . HIS A 1 98 ? -5.359 0.960 15.290 1.00 90.81 98 HIS A O 1
ATOM 754 N N . LEU A 1 99 ? -3.795 -0.593 14.921 1.00 94.00 99 LEU A N 1
ATOM 755 C CA . LEU A 1 99 ? -4.778 -1.626 14.598 1.00 94.00 99 LEU A CA 1
ATOM 756 C C . LEU A 1 99 ? -5.311 -2.259 15.890 1.00 94.00 99 LEU A C 1
ATOM 758 O O . LEU A 1 99 ? -4.557 -2.531 16.830 1.00 94.00 99 LEU A O 1
ATOM 762 N N . LYS A 1 100 ? -6.627 -2.470 15.956 1.00 95.50 100 LYS A N 1
ATOM 763 C CA . LYS A 1 100 ? -7.243 -3.256 17.032 1.00 95.50 100 LYS A CA 1
ATOM 764 C C . LYS A 1 100 ? -6.787 -4.714 16.953 1.00 95.50 100 LYS A C 1
ATOM 766 O O . LYS A 1 100 ? -6.449 -5.213 15.881 1.00 95.50 100 LYS A O 1
ATOM 771 N N . GLU A 1 101 ? -6.819 -5.405 18.087 1.00 94.75 101 GLU A N 1
ATOM 772 C CA . GLU A 1 101 ? -6.697 -6.863 18.091 1.00 94.75 101 GLU A CA 1
ATOM 773 C C . GLU A 1 101 ? -7.837 -7.476 17.262 1.00 94.75 101 GLU A C 1
ATOM 775 O O . GLU A 1 101 ? -8.970 -6.997 17.311 1.00 94.75 101 GLU A O 1
ATOM 780 N N . GLY A 1 102 ? -7.518 -8.467 16.426 1.00 95.50 102 GLY A N 1
ATOM 781 C CA . GLY A 1 102 ? -8.455 -9.006 15.432 1.00 95.50 102 GLY A CA 1
ATOM 782 C C . GLY A 1 102 ? -8.765 -8.067 14.254 1.00 95.50 102 GLY A C 1
ATOM 783 O O . GLY A 1 102 ? -9.604 -8.400 13.419 1.00 95.50 102 GLY A O 1
ATOM 784 N N . GLY A 1 103 ? -8.108 -6.905 14.166 1.00 94.88 103 GLY A N 1
ATOM 785 C CA . GLY A 1 103 ? -8.264 -5.962 13.062 1.00 94.88 103 GLY A CA 1
ATOM 786 C C . GLY A 1 103 ? -7.613 -6.436 11.759 1.00 94.88 103 GLY A C 1
ATOM 787 O O . GLY A 1 103 ? -6.785 -7.346 11.735 1.00 94.88 103 GLY A O 1
ATOM 788 N N . LEU A 1 104 ? -7.976 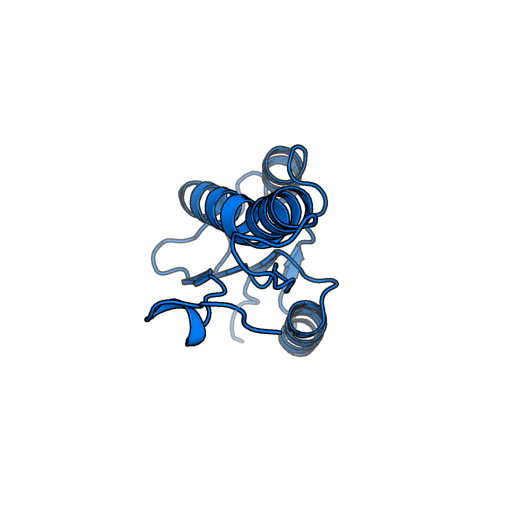-5.786 10.652 1.00 96.81 104 LEU A N 1
ATOM 789 C CA . LEU A 1 104 ? -7.551 -6.174 9.305 1.00 96.81 104 LEU A CA 1
ATOM 790 C C . LEU A 1 104 ? -6.505 -5.216 8.717 1.00 96.81 104 LEU A C 1
ATOM 792 O O . LEU A 1 104 ? -6.751 -4.018 8.603 1.00 96.81 104 LEU A O 1
ATOM 796 N N . LEU A 1 105 ? -5.382 -5.749 8.230 1.00 97.50 105 LEU A N 1
ATOM 797 C CA . LEU A 1 105 ? -4.462 -5.040 7.334 1.00 97.50 105 LEU A CA 1
ATOM 798 C C . LEU A 1 105 ? -4.514 -5.676 5.941 1.00 97.50 105 LEU A C 1
ATOM 800 O O . LEU A 1 105 ? -4.258 -6.869 5.799 1.00 97.50 105 LEU A O 1
ATOM 804 N N . THR A 1 106 ? -4.787 -4.880 4.905 1.00 97.69 106 THR A N 1
ATOM 805 C CA . THR A 1 106 ? -4.700 -5.331 3.505 1.00 97.69 106 THR A CA 1
ATOM 806 C C . THR A 1 106 ? -3.609 -4.578 2.757 1.00 97.69 106 THR A C 1
ATOM 808 O O . THR A 1 106 ? -3.550 -3.349 2.840 1.00 97.69 106 THR A O 1
ATOM 811 N N . LEU A 1 107 ? -2.804 -5.296 1.971 1.00 97.81 107 LEU A N 1
ATOM 812 C CA . LEU A 1 107 ? -1.754 -4.734 1.118 1.00 97.81 107 LEU A CA 1
ATOM 813 C C . LEU A 1 107 ? -2.043 -5.023 -0.359 1.00 97.81 107 LEU A C 1
ATOM 815 O O . LEU A 1 107 ? -2.499 -6.112 -0.710 1.00 97.81 107 LEU A O 1
ATOM 819 N N . ALA A 1 108 ? -1.757 -4.054 -1.227 1.00 96.31 108 ALA A N 1
ATOM 820 C CA . ALA A 1 108 ? -1.922 -4.200 -2.668 1.00 96.31 108 ALA A CA 1
ATOM 821 C C . ALA A 1 108 ? -0.734 -4.953 -3.292 1.00 96.31 108 ALA A C 1
ATOM 823 O O . ALA A 1 108 ? 0.363 -4.412 -3.428 1.00 96.31 108 ALA A O 1
ATOM 824 N N . GLY A 1 109 ? -0.967 -6.207 -3.684 1.00 96.06 109 GLY A N 1
ATOM 825 C CA . GLY A 1 109 ? -0.034 -7.007 -4.479 1.00 96.06 109 GLY A CA 1
ATOM 826 C C . GLY A 1 109 ? -0.340 -6.972 -5.979 1.00 96.06 109 GLY A C 1
ATOM 827 O O . GLY A 1 109 ? -1.230 -6.260 -6.444 1.00 96.06 109 GLY A O 1
ATOM 828 N N . ALA A 1 110 ? 0.377 -7.795 -6.744 1.00 95.44 110 ALA A N 1
ATOM 829 C CA . ALA A 1 110 ? 0.094 -8.030 -8.155 1.00 95.44 110 ALA A CA 1
ATOM 830 C C . ALA A 1 110 ? 0.308 -9.507 -8.499 1.00 95.44 110 ALA A C 1
ATOM 832 O O . ALA A 1 110 ? 1.407 -10.025 -8.319 1.00 95.44 110 ALA A O 1
ATOM 833 N N . GLN A 1 111 ? -0.706 -10.159 -9.081 1.00 96.00 111 GLN A N 1
ATOM 834 C CA . GLN A 1 111 ? -0.607 -11.548 -9.564 1.00 96.00 111 GLN A CA 1
ATOM 835 C C . GLN A 1 111 ? 0.586 -11.736 -10.510 1.00 96.00 111 GLN A C 1
ATOM 837 O O . GLN A 1 111 ? 1.280 -12.746 -10.500 1.00 96.00 111 GLN A O 1
ATOM 842 N N . ALA A 1 112 ? 0.850 -10.701 -11.305 1.00 93.75 112 ALA A N 1
ATOM 843 C CA . ALA A 1 112 ? 1.972 -10.608 -12.216 1.00 93.75 112 ALA A CA 1
ATOM 844 C C . ALA A 1 112 ? 3.345 -10.850 -11.574 1.00 93.75 112 ALA A C 1
ATOM 846 O O . ALA A 1 112 ? 4.235 -11.280 -12.300 1.00 93.75 112 ALA A O 1
ATOM 847 N N . ALA A 1 113 ? 3.511 -10.523 -10.290 1.00 94.50 113 ALA A N 1
ATOM 848 C CA . ALA A 1 113 ? 4.773 -10.589 -9.560 1.00 94.50 113 ALA A CA 1
ATOM 849 C C . ALA A 1 113 ? 5.018 -11.953 -8.890 1.00 94.50 113 ALA A C 1
ATOM 851 O O . ALA A 1 113 ? 6.048 -12.136 -8.252 1.00 94.50 113 ALA A O 1
ATOM 852 N N . LEU A 1 114 ? 4.104 -12.920 -9.049 1.00 96.50 114 LEU A N 1
ATOM 853 C CA . LEU A 1 114 ? 4.319 -14.306 -8.609 1.00 96.50 114 LEU A CA 1
ATOM 854 C C . LEU A 1 114 ? 5.308 -15.071 -9.507 1.00 96.50 114 LEU A C 1
ATOM 856 O O . LEU A 1 114 ? 5.710 -16.184 -9.186 1.00 96.50 114 LEU A O 1
ATOM 860 N N . SER A 1 115 ? 5.703 -14.476 -10.632 1.00 95.62 115 SER A N 1
ATOM 861 C CA . SER A 1 115 ? 6.714 -14.975 -11.562 1.00 95.62 115 SER A CA 1
ATOM 862 C C . SER A 1 115 ? 7.616 -13.827 -12.025 1.00 95.62 115 SER A C 1
ATOM 864 O O . SER A 1 115 ? 7.345 -12.658 -11.748 1.00 95.62 115 SER A O 1
ATOM 866 N N . GLY A 1 116 ? 8.661 -14.136 -12.801 1.00 94.62 116 GLY A N 1
ATOM 867 C CA . GLY A 1 116 ? 9.464 -13.105 -13.463 1.00 94.62 116 GLY A CA 1
ATOM 868 C C . GLY A 1 116 ? 8.609 -12.180 -14.342 1.00 94.62 116 GLY A C 1
ATOM 869 O O . GLY A 1 116 ? 7.686 -12.631 -15.025 1.00 94.62 116 GLY A O 1
ATOM 870 N N . THR A 1 117 ? 8.926 -10.882 -14.346 1.00 94.12 117 THR A N 1
ATOM 871 C CA . THR A 1 117 ? 8.208 -9.848 -15.116 1.00 94.12 117 THR A CA 1
ATOM 872 C C . THR A 1 117 ? 9.091 -9.177 -16.183 1.00 94.12 117 THR A C 1
ATOM 874 O O . THR A 1 117 ? 9.258 -7.953 -16.143 1.00 94.12 117 THR A O 1
ATOM 877 N N . PRO A 1 118 ? 9.691 -9.919 -17.139 1.00 87.94 118 PRO A N 1
ATOM 878 C CA . PRO A 1 118 ? 10.521 -9.317 -18.176 1.00 87.94 118 PRO A CA 1
ATOM 879 C C . PRO A 1 118 ? 9.649 -8.493 -19.135 1.00 87.94 118 PRO A C 1
ATOM 881 O O . PRO A 1 118 ? 8.948 -9.034 -19.981 1.00 87.94 118 PRO A O 1
ATOM 884 N N . GLY A 1 119 ? 9.676 -7.166 -18.992 1.00 68.19 119 GLY A N 1
ATOM 885 C CA . GLY A 1 119 ? 9.124 -6.249 -19.992 1.00 68.19 119 GLY A CA 1
ATOM 886 C C . GLY A 1 119 ? 7.602 -6.108 -20.021 1.00 68.19 119 GLY A C 1
ATOM 887 O O . GLY A 1 119 ? 7.069 -5.814 -21.087 1.00 68.19 119 GLY A O 1
ATOM 888 N N . LYS A 1 120 ? 6.896 -6.270 -18.890 1.00 58.59 120 LYS A N 1
ATOM 889 C CA . LYS A 1 120 ? 5.483 -5.852 -18.836 1.00 58.59 120 LYS A CA 1
ATOM 890 C C . LYS A 1 120 ? 5.404 -4.368 -19.244 1.00 58.59 120 LYS A C 1
ATOM 892 O O . LYS A 1 120 ? 6.125 -3.548 -18.665 1.00 58.59 120 LYS A O 1
ATOM 897 N N . MET A 1 121 ? 4.634 -4.102 -20.304 1.00 48.44 121 MET A N 1
ATOM 898 C CA . MET A 1 121 ? 4.205 -2.784 -20.797 1.00 48.44 121 MET A CA 1
ATOM 899 C C . MET A 1 121 ? 2.901 -2.357 -20.136 1.00 48.44 121 MET A C 1
ATOM 901 O O . MET A 1 121 ? 2.240 -3.235 -19.533 1.00 48.44 121 MET A O 1
#

InterPro domains:
  IPR036291 NAD(P)-binding domain superfamily [SSF51735] (6-119)